Protein AF-A0A7C1V4P6-F1 (afdb_monomer)

Secondary structure (DSSP, 8-state):
------HHHHHHHHHHHHHHH-HHHHHHHHHHHHHHHHHHHHHHHHHHHHHHHHHHHTTS--

Mean predicted aligned error: 10.29 Å

Structure (mmCIF, N/CA/C/O backbone):
data_AF-A0A7C1V4P6-F1
#
_entry.id   AF-A0A7C1V4P6-F1
#
loop_
_atom_site.group_PDB
_atom_site.id
_atom_site.type_symbol
_atom_site.label_atom_id
_atom_site.label_alt_id
_atom_site.label_comp_id
_atom_site.label_asym_id
_atom_site.label_entity_id
_atom_site.label_seq_id
_atom_site.pdbx_PDB_ins_code
_atom_site.Cartn_x
_atom_site.Cartn_y
_atom_site.Cartn_z
_atom_site.occupancy
_atom_site.B_iso_or_equiv
_atom_site.auth_seq_id
_atom_site.auth_comp_id
_atom_site.auth_asym_id
_atom_site.auth_atom_id
_atom_site.pdbx_PDB_model_num
ATOM 1 N N . MET A 1 1 ? 30.380 -11.910 -12.799 1.00 55.00 1 MET A N 1
ATOM 2 C CA . MET A 1 1 ? 29.515 -10.985 -13.569 1.00 55.00 1 MET A CA 1
ATOM 3 C C . MET A 1 1 ? 28.020 -11.103 -13.213 1.00 55.00 1 MET A C 1
ATOM 5 O O . MET A 1 1 ? 27.199 -10.640 -13.983 1.00 55.00 1 MET A O 1
ATOM 9 N N . LEU A 1 2 ? 27.642 -11.668 -12.052 1.00 56.53 2 LEU A N 1
ATOM 10 C CA . LEU A 1 2 ? 26.231 -11.916 -11.677 1.00 56.53 2 LEU A CA 1
ATOM 11 C C . LEU A 1 2 ? 25.947 -11.613 -10.193 1.00 56.53 2 LEU A C 1
ATOM 13 O O . LEU A 1 2 ? 25.149 -12.284 -9.551 1.00 56.53 2 LEU A O 1
ATOM 17 N N . ARG A 1 3 ? 26.650 -10.646 -9.598 1.00 61.88 3 ARG A N 1
ATOM 18 C CA . ARG A 1 3 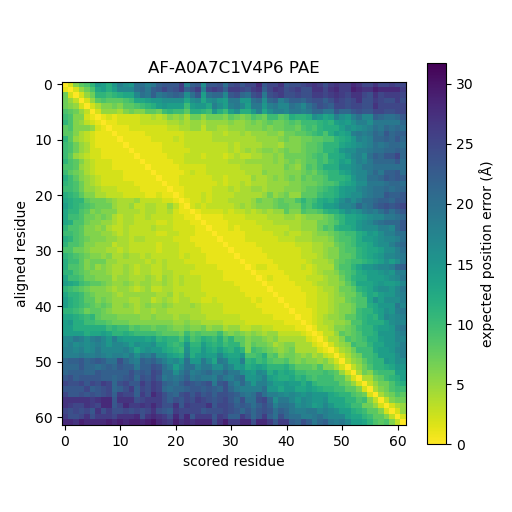? 26.527 -10.363 -8.161 1.00 61.88 3 ARG A CA 1
ATOM 19 C C . ARG A 1 3 ? 25.982 -8.969 -7.924 1.00 61.88 3 ARG A C 1
ATOM 21 O O . ARG A 1 3 ? 26.679 -8.199 -7.295 1.00 61.88 3 ARG A O 1
ATOM 28 N N . ASN A 1 4 ? 24.810 -8.663 -8.476 1.00 67.50 4 ASN A N 1
ATOM 29 C CA . ASN A 1 4 ? 23.996 -7.493 -8.133 1.00 67.50 4 ASN A CA 1
ATOM 30 C C . ASN A 1 4 ? 22.557 -7.745 -8.624 1.00 67.50 4 ASN A C 1
ATOM 32 O O . ASN A 1 4 ? 22.104 -7.088 -9.547 1.00 67.50 4 ASN A O 1
ATOM 36 N N . PHE A 1 5 ? 21.839 -8.725 -8.061 1.00 72.50 5 PHE A N 1
ATOM 37 C CA . PHE A 1 5 ? 20.372 -8.642 -8.087 1.00 72.50 5 PHE A CA 1
ATOM 38 C C . PHE A 1 5 ? 20.017 -7.604 -7.025 1.00 72.50 5 PHE A C 1
ATOM 40 O O . PHE A 1 5 ? 19.882 -7.916 -5.841 1.00 72.50 5 PHE A O 1
ATOM 47 N N . GLY A 1 6 ? 20.102 -6.343 -7.422 1.00 84.44 6 GLY A N 1
ATOM 48 C CA . GLY A 1 6 ? 19.989 -5.210 -6.537 1.00 84.44 6 GLY A CA 1
ATOM 49 C C . GLY A 1 6 ? 18.551 -4.735 -6.424 1.00 84.44 6 GLY A C 1
ATOM 50 O O . GLY A 1 6 ? 17.614 -5.241 -7.045 1.00 84.44 6 GLY A O 1
ATOM 51 N N . PHE A 1 7 ? 18.398 -3.686 -5.627 1.00 91.00 7 PHE A N 1
ATOM 52 C CA . PHE A 1 7 ? 17.161 -2.922 -5.542 1.00 91.00 7 PHE A CA 1
ATOM 53 C C . PHE A 1 7 ? 16.612 -2.462 -6.917 1.00 91.00 7 PHE A C 1
ATOM 55 O O . PHE A 1 7 ? 15.392 -2.503 -7.096 1.00 91.00 7 PHE A O 1
ATOM 62 N N . PRO A 1 8 ? 17.449 -2.078 -7.912 1.00 90.31 8 PRO A N 1
ATOM 63 C CA . PRO A 1 8 ? 16.962 -1.667 -9.230 1.00 90.31 8 PRO A CA 1
ATOM 64 C C . PRO A 1 8 ? 16.246 -2.781 -10.003 1.00 90.31 8 PRO A C 1
ATOM 66 O O . PRO A 1 8 ? 15.170 -2.548 -10.550 1.00 90.31 8 PRO A O 1
ATOM 69 N N . GLU A 1 9 ? 16.792 -3.997 -10.030 1.00 91.12 9 GLU A N 1
ATOM 70 C CA . GLU A 1 9 ? 16.197 -5.131 -10.741 1.00 91.12 9 GLU A CA 1
ATOM 71 C C . GLU A 1 9 ? 14.833 -5.505 -10.147 1.00 91.12 9 GLU A C 1
ATOM 73 O O . GLU A 1 9 ? 13.877 -5.753 -10.885 1.00 91.12 9 GLU A O 1
ATOM 78 N N . LEU A 1 10 ? 14.709 -5.473 -8.815 1.00 92.81 10 LEU A N 1
ATOM 79 C CA . LEU A 1 10 ? 13.441 -5.734 -8.133 1.00 92.81 10 LEU A CA 1
ATOM 80 C C . LEU A 1 10 ? 12.379 -4.678 -8.475 1.00 92.81 10 LEU A C 1
ATOM 82 O O . LEU A 1 10 ? 11.218 -5.028 -8.681 1.00 92.81 10 LEU A O 1
ATOM 86 N N . LEU A 1 11 ? 12.771 -3.404 -8.591 1.00 93.62 11 LEU A N 1
ATOM 87 C CA . LEU A 1 11 ? 11.883 -2.320 -9.022 1.00 93.62 11 LEU A CA 1
ATOM 88 C C . LEU A 1 11 ? 11.376 -2.516 -10.453 1.00 93.62 11 LEU A C 1
ATOM 90 O O . LEU A 1 11 ? 10.198 -2.276 -10.713 1.00 93.62 11 LEU A O 1
ATOM 94 N N . VAL A 1 12 ? 12.229 -2.977 -11.371 1.00 94.44 12 VAL A N 1
ATOM 95 C CA . VAL A 1 12 ? 11.826 -3.265 -12.757 1.00 94.44 12 VAL A CA 1
ATOM 96 C C . VAL A 1 12 ? 10.799 -4.395 -12.795 1.00 94.44 12 VAL A C 1
ATOM 98 O O . VAL A 1 12 ? 9.751 -4.251 -13.425 1.00 94.44 12 VAL A O 1
ATOM 101 N N . VAL A 1 13 ? 11.048 -5.494 -12.076 1.00 93.75 13 VAL A N 1
ATOM 102 C CA . VAL A 1 13 ? 10.096 -6.614 -11.982 1.00 93.75 13 VAL A CA 1
ATOM 103 C C . VAL A 1 13 ? 8.780 -6.160 -11.351 1.00 93.75 13 VAL A C 1
ATOM 105 O O . VAL A 1 13 ? 7.709 -6.449 -11.883 1.00 93.75 13 VAL A O 1
ATOM 108 N N . LEU A 1 14 ? 8.843 -5.395 -10.259 1.00 93.56 14 LEU A N 1
ATOM 109 C CA . LEU A 1 14 ? 7.665 -4.832 -9.602 1.00 93.56 14 LEU A CA 1
ATOM 110 C C . LEU A 1 14 ? 6.869 -3.925 -10.551 1.00 93.56 14 LEU A C 1
ATOM 112 O O . LEU A 1 14 ? 5.645 -4.017 -10.598 1.00 93.56 14 LEU A O 1
ATOM 116 N N . GLY A 1 15 ? 7.551 -3.101 -11.347 1.00 94.88 15 GLY A N 1
ATOM 117 C CA . GLY A 1 15 ? 6.933 -2.256 -12.366 1.00 94.88 15 GLY A CA 1
ATOM 118 C C . GLY A 1 15 ? 6.169 -3.065 -13.415 1.00 94.88 15 GLY A C 1
ATOM 119 O O . GLY A 1 15 ? 5.031 -2.726 -13.736 1.00 94.88 15 GLY A O 1
ATOM 120 N N . ILE A 1 16 ? 6.741 -4.174 -13.893 1.00 95.81 16 ILE A N 1
ATOM 121 C CA . ILE A 1 16 ? 6.066 -5.078 -14.838 1.00 95.81 16 ILE A CA 1
ATOM 122 C C . ILE A 1 16 ? 4.826 -5.707 -14.193 1.00 95.81 16 ILE A C 1
ATOM 124 O O . ILE A 1 16 ? 3.760 -5.713 -14.805 1.00 95.81 16 ILE A O 1
ATOM 128 N N . LEU A 1 17 ? 4.923 -6.185 -12.949 1.00 94.94 17 LEU A N 1
ATOM 129 C CA . LEU A 1 17 ? 3.771 -6.737 -12.227 1.00 94.94 17 LEU A CA 1
ATOM 130 C C . LEU A 1 17 ? 2.662 -5.690 -12.064 1.00 94.94 17 LEU A C 1
ATOM 132 O O . LEU A 1 17 ? 1.493 -5.986 -12.305 1.00 94.94 17 LEU A O 1
ATOM 136 N N . ILE A 1 18 ? 3.015 -4.449 -11.726 1.00 94.62 18 ILE A N 1
ATOM 137 C CA . ILE A 1 18 ? 2.059 -3.340 -11.645 1.00 94.62 18 ILE A CA 1
ATOM 138 C C . ILE A 1 18 ? 1.413 -3.064 -13.006 1.00 94.62 18 ILE A C 1
ATOM 140 O O . ILE A 1 18 ? 0.225 -2.761 -13.043 1.00 94.62 18 ILE A O 1
ATOM 144 N N . LEU A 1 19 ? 2.141 -3.187 -14.117 1.00 94.94 19 LEU A N 1
ATOM 145 C CA . LEU A 1 19 ? 1.581 -2.994 -15.456 1.00 94.94 19 LEU A CA 1
ATOM 146 C C . LEU A 1 19 ? 0.587 -4.107 -15.833 1.00 94.94 19 LEU A C 1
ATOM 148 O O . LEU A 1 19 ? -0.461 -3.821 -16.405 1.00 94.94 19 LEU A O 1
ATOM 152 N N . LEU A 1 20 ? 0.891 -5.361 -15.477 1.00 95.31 20 LEU A N 1
ATOM 153 C CA . LEU A 1 20 ? 0.038 -6.525 -15.746 1.00 95.31 20 LEU A CA 1
ATOM 154 C C . LEU A 1 20 ? -1.234 -6.531 -14.890 1.00 95.31 20 LEU A C 1
ATOM 156 O O . LEU A 1 20 ? -2.330 -6.775 -15.392 1.00 95.31 20 LEU A O 1
ATOM 160 N N . PHE A 1 21 ? -1.097 -6.276 -13.588 1.00 93.19 21 PHE A N 1
ATOM 161 C CA . PHE A 1 21 ? -2.220 -6.286 -12.650 1.00 93.19 21 PHE A CA 1
ATOM 162 C C . PHE A 1 21 ? -2.965 -4.944 -12.600 1.00 93.19 21 PHE A C 1
ATOM 164 O O . PHE A 1 21 ? -4.154 -4.904 -12.275 1.00 93.19 21 PHE A O 1
ATOM 171 N N . GLY A 1 22 ? -2.287 -3.848 -12.934 1.00 92.62 22 GLY A N 1
ATOM 172 C CA . GLY A 1 22 ? -2.767 -2.477 -12.806 1.00 92.62 22 GLY A CA 1
ATOM 173 C C . GLY A 1 22 ? -2.656 -1.929 -11.377 1.00 92.62 22 GLY A C 1
ATOM 174 O O . GLY A 1 22 ? -2.919 -2.625 -10.391 1.00 92.62 22 GLY A O 1
ATOM 175 N N . ILE A 1 23 ? -2.367 -0.626 -11.257 1.00 88.75 23 ILE A N 1
ATOM 176 C CA . ILE A 1 23 ? -2.288 0.092 -9.967 1.00 88.75 23 ILE A CA 1
ATOM 177 C C . ILE A 1 23 ? -3.575 -0.016 -9.131 1.00 88.75 23 ILE A C 1
ATOM 179 O O . ILE A 1 23 ? -3.525 -0.108 -7.906 1.00 88.75 23 ILE A O 1
ATOM 183 N N . GLY A 1 24 ? -4.741 -0.057 -9.786 1.00 92.00 24 GLY A N 1
ATOM 184 C CA . GLY A 1 24 ? -6.037 -0.103 -9.112 1.00 92.00 24 GLY A CA 1
ATOM 185 C C . GLY A 1 24 ? -6.331 -1.445 -8.437 1.00 92.00 24 GLY A C 1
ATOM 186 O O . GLY A 1 24 ? -6.954 -1.460 -7.378 1.00 92.00 24 GLY A O 1
ATOM 187 N N . ARG A 1 25 ? -5.886 -2.574 -9.011 1.00 92.69 25 ARG A N 1
ATOM 188 C CA . ARG A 1 25 ? -6.092 -3.899 -8.395 1.00 92.69 25 ARG A CA 1
ATOM 189 C C . ARG A 1 25 ? -5.161 -4.104 -7.206 1.00 92.69 25 ARG A C 1
ATOM 191 O O . ARG A 1 25 ? -5.629 -4.513 -6.149 1.00 92.69 25 ARG A O 1
ATOM 198 N N . LEU A 1 26 ? -3.881 -3.754 -7.356 1.00 92.44 26 LEU A N 1
ATOM 199 C CA . LEU A 1 26 ? -2.906 -3.837 -6.266 1.00 92.44 26 LEU A CA 1
ATOM 200 C C . LEU A 1 26 ? -3.291 -2.943 -5.082 1.00 92.44 26 LEU A C 1
ATOM 202 O O . LEU A 1 26 ? -3.219 -3.390 -3.941 1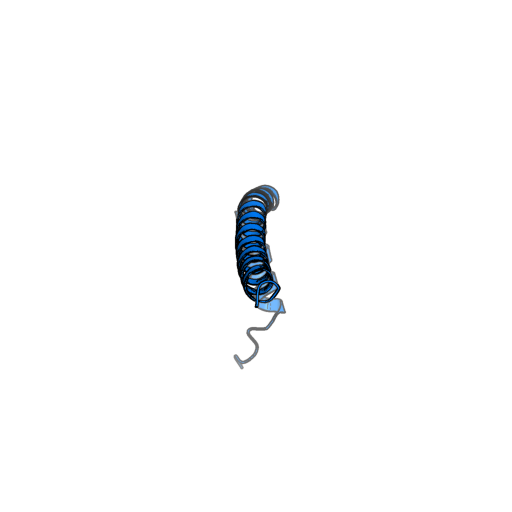.00 92.44 26 LEU A O 1
ATOM 206 N N . GLY A 1 27 ? -3.780 -1.724 -5.338 1.00 93.50 27 GLY A N 1
ATOM 207 C CA . GLY A 1 27 ? -4.264 -0.827 -4.285 1.00 93.50 27 GLY A CA 1
ATOM 208 C C . GLY A 1 27 ? -5.473 -1.377 -3.520 1.00 93.50 27 GLY A C 1
ATOM 209 O O . GLY A 1 27 ? -5.508 -1.284 -2.296 1.00 93.50 27 GLY A O 1
ATOM 210 N N . LYS A 1 28 ? -6.440 -1.999 -4.210 1.00 94.62 28 LYS A N 1
ATOM 211 C CA . LYS A 1 28 ? -7.612 -2.624 -3.565 1.00 94.62 28 LYS A CA 1
ATOM 212 C C . LYS A 1 28 ? -7.212 -3.789 -2.657 1.00 94.62 28 LYS A C 1
ATOM 214 O O . LYS A 1 28 ? -7.597 -3.798 -1.493 1.00 94.62 28 LYS A O 1
ATOM 219 N N . ILE A 1 29 ? -6.382 -4.704 -3.164 1.00 94.69 29 ILE A N 1
ATOM 220 C CA . ILE A 1 29 ? -5.882 -5.856 -2.395 1.00 94.69 29 ILE A CA 1
ATOM 221 C C . ILE A 1 29 ? -5.059 -5.374 -1.194 1.00 94.69 29 ILE A C 1
ATOM 223 O O . ILE A 1 29 ? -5.262 -5.831 -0.074 1.00 94.69 29 ILE A O 1
ATOM 227 N N . GLY A 1 30 ? -4.169 -4.399 -1.401 1.00 94.81 30 GLY A N 1
ATOM 228 C CA . GLY A 1 30 ? -3.380 -3.806 -0.323 1.00 94.81 30 GLY A CA 1
ATOM 229 C C . GLY A 1 30 ? -4.240 -3.129 0.747 1.00 94.81 30 GLY A C 1
ATOM 230 O O . GLY A 1 30 ? -3.953 -3.268 1.932 1.00 94.81 30 GLY A O 1
ATOM 231 N N . ALA A 1 31 ? -5.319 -2.442 0.362 1.00 95.75 31 ALA A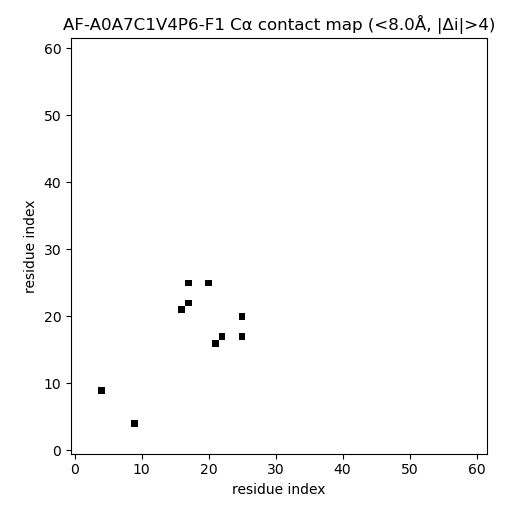 N 1
ATOM 232 C CA . ALA A 1 31 ? -6.241 -1.817 1.307 1.00 95.75 31 ALA A CA 1
ATOM 233 C C . ALA A 1 31 ? -7.015 -2.849 2.144 1.00 95.75 31 ALA A C 1
ATOM 235 O O . ALA A 1 31 ? -7.211 -2.639 3.340 1.00 95.75 31 ALA A O 1
ATOM 236 N N . GLU A 1 32 ? -7.443 -3.962 1.544 1.00 96.50 32 GLU A N 1
ATOM 237 C CA . GLU A 1 32 ? -8.117 -5.059 2.250 1.00 96.50 32 GLU A CA 1
ATOM 238 C C . GLU A 1 32 ? -7.168 -5.776 3.218 1.00 96.50 32 GLU A C 1
ATOM 240 O O . GLU A 1 32 ? -7.492 -5.930 4.397 1.00 96.50 32 GLU A O 1
ATOM 245 N N . LEU A 1 33 ? -5.958 -6.112 2.762 1.00 96.94 33 LEU A N 1
ATOM 246 C CA . LEU A 1 33 ? -4.918 -6.696 3.612 1.00 96.94 33 LEU A CA 1
ATOM 247 C C . LEU A 1 33 ? -4.504 -5.744 4.739 1.00 96.94 33 LEU A C 1
ATOM 249 O O . LEU A 1 33 ? -4.357 -6.166 5.882 1.00 96.94 33 LEU A O 1
ATOM 253 N N . GLY A 1 34 ? -4.363 -4.451 4.446 1.00 95.62 34 GLY A N 1
ATOM 254 C CA . GLY A 1 34 ? -3.992 -3.433 5.426 1.00 95.62 34 GLY A CA 1
ATOM 255 C C . GLY A 1 34 ? -5.020 -3.286 6.547 1.00 95.62 34 GLY A C 1
ATOM 256 O O . GLY A 1 34 ? -4.640 -3.150 7.709 1.00 95.62 34 GLY A O 1
ATOM 257 N N . LYS A 1 35 ? -6.317 -3.376 6.226 1.00 96.38 35 LYS A N 1
ATOM 258 C CA . LYS A 1 35 ? -7.383 -3.420 7.238 1.00 96.38 35 LYS A CA 1
ATOM 259 C C . LYS A 1 35 ? -7.244 -4.653 8.130 1.00 96.38 35 LYS A C 1
ATOM 261 O O . LYS A 1 35 ? -7.232 -4.495 9.344 1.00 96.38 35 LYS A O 1
ATOM 266 N N . GLY A 1 36 ? -7.054 -5.837 7.543 1.00 96.69 36 GLY A N 1
ATOM 267 C CA . GLY A 1 36 ? -6.859 -7.080 8.299 1.00 96.69 36 GLY A CA 1
ATOM 268 C C . GLY A 1 36 ? -5.637 -7.035 9.221 1.00 96.69 36 GLY A C 1
ATOM 269 O O . GLY A 1 36 ? -5.741 -7.355 10.401 1.00 96.69 36 GLY A O 1
ATOM 270 N N . ILE A 1 37 ? -4.496 -6.550 8.719 1.00 96.44 37 ILE A N 1
ATOM 271 C CA . ILE A 1 37 ? -3.268 -6.382 9.512 1.00 96.44 37 ILE A CA 1
ATOM 272 C C . ILE A 1 37 ? -3.482 -5.383 10.654 1.00 96.44 37 ILE A C 1
ATOM 274 O O . ILE A 1 37 ? -2.979 -5.598 11.756 1.00 96.44 37 ILE A O 1
ATOM 278 N N . ARG A 1 38 ? -4.223 -4.292 10.418 1.00 95.75 38 ARG A N 1
ATOM 279 C CA . ARG A 1 38 ? -4.519 -3.296 11.454 1.00 95.75 38 ARG A CA 1
ATOM 280 C C . ARG A 1 38 ? -5.396 -3.874 12.560 1.00 95.75 38 ARG A C 1
ATOM 282 O O . ARG A 1 38 ? -5.074 -3.671 13.724 1.00 95.75 38 ARG A O 1
ATOM 289 N N . SER A 1 39 ? -6.444 -4.614 12.205 1.00 95.06 39 SER A N 1
ATOM 290 C CA . SER A 1 39 ? -7.294 -5.324 13.167 1.00 95.06 39 SER A 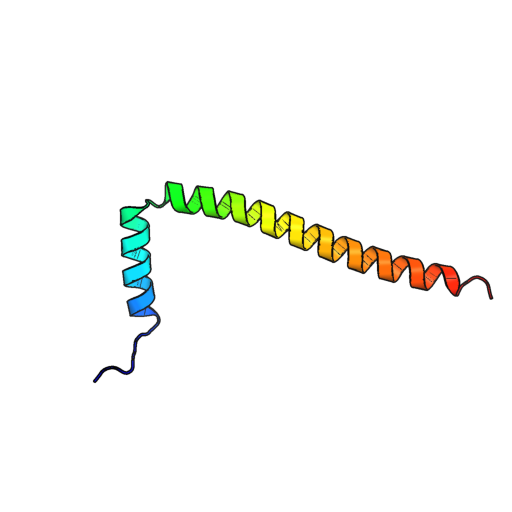CA 1
ATOM 291 C C . SER A 1 39 ? -6.499 -6.356 13.964 1.00 95.06 39 SER A C 1
ATOM 293 O O . SER A 1 39 ? -6.627 -6.413 15.180 1.00 95.06 39 SER A O 1
ATOM 295 N N . PHE A 1 40 ? -5.622 -7.114 13.297 1.00 94.94 40 PHE A N 1
ATOM 296 C CA . PHE A 1 40 ? -4.762 -8.100 13.951 1.00 94.94 40 PHE A CA 1
ATOM 297 C C . PHE A 1 40 ? -3.782 -7.452 14.934 1.00 94.94 40 PHE A C 1
ATOM 299 O O . PHE A 1 40 ? -3.634 -7.916 16.059 1.00 94.94 40 PHE A O 1
ATOM 306 N N . ARG A 1 41 ? -3.145 -6.340 14.540 1.00 94.06 41 ARG A N 1
ATOM 307 C CA . ARG A 1 41 ? -2.290 -5.562 15.447 1.00 94.06 41 ARG A CA 1
ATOM 308 C C . ARG A 1 41 ? -3.059 -5.027 16.646 1.00 94.06 41 ARG A C 1
ATOM 310 O O . ARG A 1 41 ? -2.508 -5.032 17.735 1.00 94.06 41 ARG A O 1
ATOM 317 N N . GLN A 1 42 ? -4.281 -4.545 16.439 1.00 92.88 42 GLN A N 1
ATOM 318 C CA . GLN A 1 42 ? -5.085 -3.978 17.513 1.00 92.88 42 GLN A CA 1
ATOM 319 C C . GLN A 1 42 ? -5.499 -5.041 18.532 1.00 92.88 42 GLN A C 1
ATOM 321 O O . GLN A 1 42 ? -5.274 -4.826 19.712 1.00 92.88 42 GLN A O 1
ATOM 326 N N . ALA A 1 43 ? -5.982 -6.199 18.076 1.00 91.12 43 ALA A N 1
ATOM 327 C CA . ALA A 1 43 ? -6.327 -7.311 18.961 1.00 91.12 43 ALA A CA 1
ATOM 328 C C . ALA A 1 43 ? -5.115 -7.798 19.775 1.00 91.12 43 ALA A C 1
ATOM 330 O O . ALA A 1 43 ? -5.221 -7.995 20.977 1.00 91.12 43 ALA A O 1
ATOM 331 N N . LEU A 1 44 ? -3.941 -7.909 19.140 1.00 91.31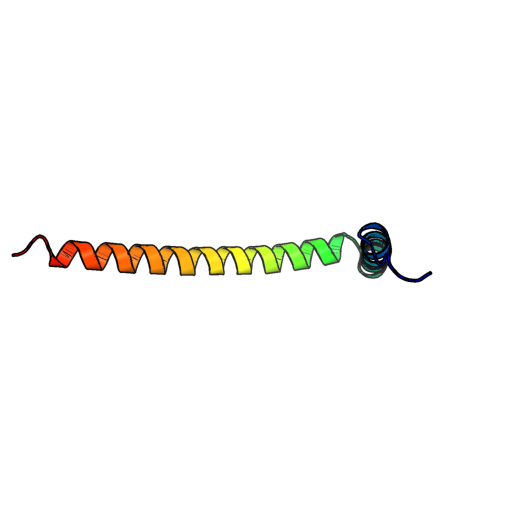 44 LEU A N 1
ATOM 332 C CA . LEU A 1 44 ? -2.715 -8.307 19.838 1.00 91.31 44 LEU A CA 1
ATOM 333 C C . LEU A 1 44 ? -2.244 -7.254 20.855 1.00 91.31 44 LEU A C 1
ATOM 335 O O . LEU A 1 44 ? -1.650 -7.602 21.866 1.00 91.31 44 LEU A O 1
ATOM 339 N N . SER A 1 45 ? -2.457 -5.964 20.585 1.00 88.94 45 SER A N 1
ATOM 340 C CA . SER A 1 45 ? -2.126 -4.895 21.535 1.00 88.94 45 SER A CA 1
ATOM 341 C C . SER A 1 45 ? -3.105 -4.820 22.707 1.00 88.94 45 SER A C 1
ATOM 343 O O . SER A 1 45 ? -2.663 -4.558 23.819 1.00 88.94 45 SER A O 1
ATOM 345 N N . GLU A 1 46 ? -4.392 -5.068 22.466 1.00 84.25 46 GLU A N 1
ATOM 346 C CA . GLU A 1 46 ? -5.443 -5.093 23.492 1.00 84.25 46 GLU A CA 1
ATOM 347 C C . GLU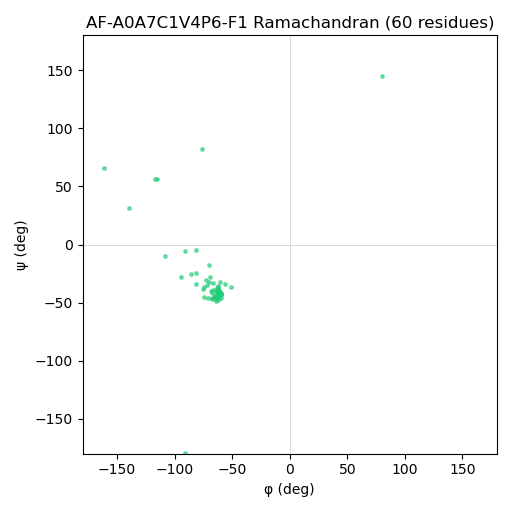 A 1 46 ? -5.247 -6.276 24.454 1.00 84.25 46 GLU A C 1
ATOM 349 O O . GLU A 1 46 ? -5.267 -6.084 25.665 1.00 84.25 46 GLU A O 1
ATOM 354 N N . GLU A 1 47 ? -4.891 -7.460 23.941 1.00 76.25 47 GLU A N 1
ATOM 355 C CA . GLU A 1 47 ? -4.562 -8.637 24.764 1.00 76.25 47 GLU A CA 1
ATOM 356 C C . GLU A 1 47 ? -3.336 -8.404 25.670 1.00 76.25 47 GLU A C 1
ATOM 358 O O . GLU A 1 47 ? -3.318 -8.825 26.823 1.00 76.25 47 GLU A O 1
ATOM 363 N N . VAL A 1 48 ? -2.335 -7.652 25.196 1.00 74.12 48 VAL A N 1
ATOM 364 C CA . VAL A 1 48 ? -1.156 -7.274 26.001 1.00 74.12 48 VAL A CA 1
ATOM 365 C C . VAL A 1 48 ? -1.493 -6.223 27.072 1.00 74.12 48 VAL A C 1
ATOM 367 O O . VAL A 1 48 ? -0.863 -6.197 28.131 1.00 74.12 48 VAL A O 1
ATOM 370 N N . GLU A 1 49 ? -2.464 -5.341 26.824 1.00 71.25 49 GLU A N 1
ATOM 371 C CA . GLU A 1 49 ? -2.941 -4.369 27.819 1.00 71.25 49 GLU A CA 1
ATOM 372 C C . GLU A 1 49 ? -3.823 -5.019 28.898 1.00 71.25 49 GLU A C 1
ATOM 374 O O . GLU A 1 49 ? -3.686 -4.684 30.081 1.00 71.25 49 GLU A O 1
ATOM 379 N N . GLU A 1 50 ? -4.672 -5.983 28.532 1.00 63.53 50 GLU A N 1
ATOM 380 C CA . GLU A 1 50 ? -5.497 -6.746 29.479 1.00 63.53 50 GLU A CA 1
ATOM 381 C C . GLU A 1 50 ? -4.635 -7.601 30.427 1.00 63.53 50 GLU A C 1
ATOM 383 O O . GLU A 1 50 ? -4.818 -7.527 31.647 1.00 63.53 50 GLU A O 1
ATOM 388 N N . GLU A 1 51 ? -3.601 -8.286 29.920 1.00 60.47 51 GLU A N 1
ATOM 389 C CA . GLU A 1 51 ? -2.668 -9.079 30.744 1.00 60.47 51 GLU A CA 1
ATOM 390 C C . GLU A 1 51 ? -1.924 -8.221 31.793 1.00 60.47 51 GLU A C 1
ATOM 392 O O . GLU A 1 51 ? -1.629 -8.666 32.907 1.00 60.47 51 GLU A O 1
ATOM 397 N N . ASN A 1 52 ? -1.644 -6.954 31.472 1.00 60.09 52 ASN A N 1
ATOM 398 C CA . ASN A 1 52 ? -0.948 -6.027 32.370 1.00 60.09 52 ASN A CA 1
ATOM 399 C C . ASN A 1 52 ? -1.883 -5.399 33.425 1.00 60.09 52 ASN A C 1
ATOM 401 O O . ASN A 1 52 ? -1.435 -5.002 34.504 1.00 60.09 52 ASN A O 1
ATOM 405 N N . THR A 1 53 ? -3.186 -5.336 33.141 1.00 58.91 53 THR A N 1
ATOM 406 C CA . THR A 1 53 ? -4.199 -4.768 34.046 1.00 58.91 53 THR A CA 1
ATOM 407 C C . THR A 1 53 ? -4.628 -5.783 35.115 1.00 58.91 53 THR A C 1
ATOM 409 O O . THR A 1 53 ? -4.817 -5.420 36.281 1.00 58.91 53 THR A O 1
ATOM 412 N N . GLU A 1 54 ? -4.674 -7.076 34.782 1.00 58.59 54 GLU A N 1
ATOM 413 C CA . GLU A 1 54 ? -4.977 -8.153 35.740 1.00 58.59 54 GLU A CA 1
ATOM 414 C C . GLU A 1 54 ? -3.847 -8.380 36.764 1.00 58.59 54 GLU A C 1
ATOM 416 O O . GLU A 1 54 ? -4.104 -8.644 37.943 1.00 58.59 54 GLU A O 1
ATOM 421 N N . ALA A 1 55 ? -2.584 -8.171 36.373 1.00 57.91 55 ALA A N 1
ATOM 422 C CA . ALA A 1 55 ? -1.426 -8.321 37.260 1.00 57.91 55 ALA A CA 1
ATOM 423 C C . ALA A 1 55 ? -1.312 -7.235 38.355 1.00 57.91 55 ALA A C 1
ATOM 425 O O . ALA A 1 55 ? -0.591 -7.432 39.343 1.00 57.91 55 ALA A O 1
ATOM 426 N N . GLN A 1 56 ? -2.004 -6.098 38.208 1.00 57.81 56 GLN A N 1
ATOM 427 C CA . GLN A 1 56 ? -1.979 -4.990 39.174 1.00 57.81 56 GLN A CA 1
ATOM 428 C C . GLN A 1 56 ? -3.121 -5.047 40.202 1.00 57.81 56 GLN A C 1
ATOM 430 O O . GLN A 1 56 ? -2.920 -4.640 41.343 1.00 57.81 56 GLN A O 1
ATOM 435 N N . THR A 1 57 ? -4.273 -5.640 39.871 1.00 56.25 57 THR A N 1
ATOM 436 C CA . THR A 1 57 ? -5.399 -5.785 40.819 1.00 56.25 57 THR A CA 1
ATOM 437 C C . 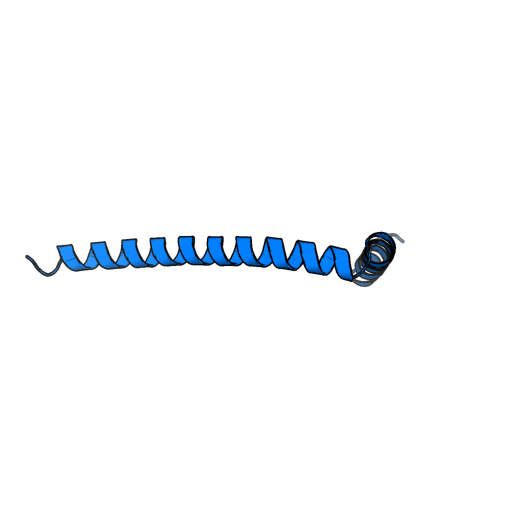THR A 1 57 ? -5.109 -6.782 41.952 1.00 56.25 57 THR A C 1
ATOM 439 O O . THR A 1 57 ? -5.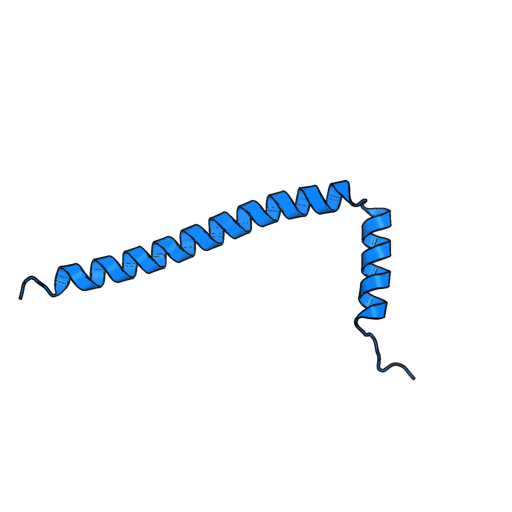588 -6.605 43.069 1.00 56.25 57 THR A O 1
ATOM 442 N N . SER A 1 58 ? -4.254 -7.787 41.729 1.00 59.53 58 SER A N 1
ATOM 443 C CA . SER A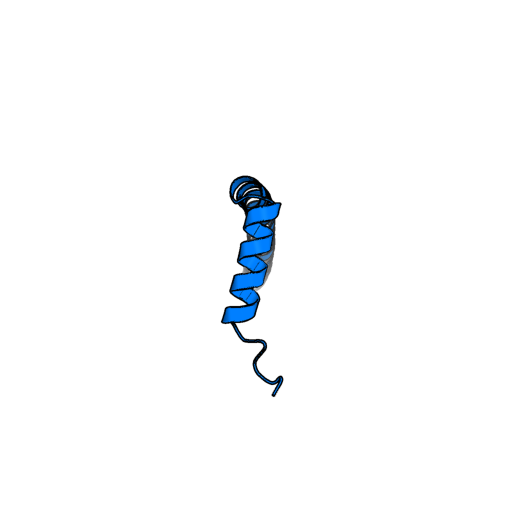 1 58 ? -3.945 -8.800 42.752 1.00 59.53 58 SER A CA 1
ATOM 444 C C . SER A 1 58 ? -2.902 -8.368 43.801 1.00 59.53 58 SER A C 1
ATOM 446 O O . SER A 1 58 ? -2.636 -9.141 44.721 1.00 59.53 58 SER A O 1
ATOM 448 N N . LYS A 1 59 ? -2.283 -7.182 43.686 1.00 59.25 59 LYS A N 1
ATOM 449 C CA . LYS A 1 59 ? -1.214 -6.725 44.605 1.00 59.25 59 LYS A CA 1
ATOM 450 C C . LYS A 1 59 ? -1.620 -5.601 45.569 1.00 59.25 59 LYS A C 1
ATOM 452 O O . LYS A 1 59 ? -0.873 -5.345 46.503 1.00 59.25 59 LYS A O 1
ATOM 457 N N . GLU A 1 60 ? -2.789 -4.985 45.387 1.00 54.41 60 GLU A N 1
ATOM 458 C CA . GLU A 1 60 ? -3.315 -3.912 46.260 1.00 54.41 60 GLU A CA 1
ATOM 459 C C . GLU A 1 60 ? -4.186 -4.460 47.419 1.00 54.41 60 GLU A C 1
ATOM 461 O O . GLU A 1 60 ? -4.612 -3.722 48.302 1.00 54.41 60 GLU A O 1
ATOM 466 N N . GLN A 1 61 ? -4.456 -5.770 47.442 1.00 53.28 61 GLN A N 1
ATOM 467 C CA . GLN A 1 61 ? -5.203 -6.452 48.507 1.00 53.28 61 GLN A CA 1
ATOM 468 C C . GLN A 1 61 ? -4.313 -7.467 49.249 1.00 53.28 61 GLN A C 1
ATOM 470 O O . GLN A 1 61 ? -4.627 -8.655 49.291 1.00 53.28 61 GLN A O 1
ATOM 475 N N . ALA A 1 62 ? -3.181 -7.021 49.801 1.00 46.88 62 ALA A N 1
ATOM 476 C CA . ALA A 1 62 ? -2.378 -7.781 50.766 1.00 46.88 62 ALA A CA 1
ATOM 477 C C . ALA A 1 62 ? -1.772 -6.849 51.822 1.00 46.88 62 ALA A C 1
ATOM 479 O O . ALA A 1 62 ? -1.229 -5.794 51.426 1.00 46.88 62 ALA A O 1
#

Sequence (62 aa):
MLRNFGFPELLVVLGILILLFGIGRLGKIGAELGKGIRSFRQALSEEVEEENTEAQTSKEQA

pLDDT: mean 82.41, std 16.04, range [46.88, 96.94]

Foldseek 3Di:
DPPDPDPVVVVVVVVVVCVVCPPVNVVVVCVVVVVVVVVVVVVVVVVVVVVVVVVVVVPVPD

Radius of gyration: 22.51 Å; Cα contacts (8 Å, |Δi|>4): 5; chains: 1; bounding box: 38×12×66 Å

Solvent-accessible surface area (backbone atoms only — not comparable to full-atom values): 3721 Å² total; per-residue (Å²): 145,80,89,72,91,41,74,67,58,53,51,53,54,49,50,52,50,38,66,75,63,31,68,69,52,55,51,51,53,50,53,54,50,49,50,53,52,50,53,53,52,47,53,58,51,50,55,57,50,52,60,59,54,59,67,54,65,72,65,78,77,118